Protein AF-A0A9E1WPW2-F1 (afdb_monomer_lite)

Secondary structure (DSSP, 8-state):
--HHHHHHHHHHHHHHHHHHHHHHHHHHHHHHHHTT--TTS-HHHHHHHHHHHHHHHHHHHHHHHHTT-HHHHHHHHHHHHHHHHHHSSSSPPPHHHHHHHHHHHHHHHHHHHHHHS---------TTTT-----S----EEE---S-HHHHHHHHHHHHHTT-EEE-

Sequence (168 aa):
MMAISDSVKDKIEALRQVFAGQIDDRLSELESHQSAIRVDAPTPLFRDAIEASCELAHKLIGTAGTFGFAELSERARRLEHLCLTALETDERPPDSWYQEYIVALHSMRAGAEAGTGGALQPDQENVRSAAGKLDDAAHNRVVLVEDDPEQGGVTKLRLENFGFAVDW

pLDDT: mean 75.87, std 20.19, range [29.53, 97.69]

Structure (mmCIF, N/CA/C/O backbone):
data_AF-A0A9E1WPW2-F1
#
_entry.id   AF-A0A9E1WPW2-F1
#
loop_
_atom_site.group_PDB
_atom_site.id
_atom_site.type_symbol
_atom_site.label_atom_id
_atom_site.label_alt_id
_atom_site.label_comp_id
_atom_site.label_asym_id
_atom_site.label_entity_id
_atom_site.label_seq_id
_atom_site.pdbx_PDB_ins_code
_atom_site.Cartn_x
_atom_site.Cartn_y
_atom_site.Cartn_z
_atom_site.occupancy
_atom_site.B_iso_or_equiv
_atom_site.auth_seq_id
_atom_site.auth_comp_id
_atom_site.auth_asym_id
_atom_site.auth_atom_id
_atom_site.pdbx_PDB_model_num
ATOM 1 N N . MET A 1 1 ? -17.950 -0.049 38.984 1.00 41.53 1 MET A N 1
ATOM 2 C CA . MET A 1 1 ? -16.736 -0.314 38.183 1.00 41.53 1 MET A CA 1
ATOM 3 C C . MET A 1 1 ? -17.138 -0.300 36.707 1.00 41.53 1 MET A C 1
ATOM 5 O O . MET A 1 1 ? -17.450 -1.348 36.171 1.00 41.53 1 MET A O 1
ATOM 9 N N . MET A 1 2 ? -17.287 0.889 36.100 1.00 45.31 2 MET A N 1
ATOM 10 C CA . MET A 1 2 ? -17.916 1.050 34.766 1.00 45.31 2 MET A CA 1
ATOM 11 C C . MET A 1 2 ? -17.257 2.137 33.884 1.00 45.31 2 MET A C 1
ATOM 13 O O . MET A 1 2 ? -17.637 2.290 32.738 1.00 45.31 2 MET A O 1
ATOM 17 N N . ALA A 1 3 ? -16.229 2.851 34.365 1.00 54.25 3 ALA A N 1
ATOM 18 C CA . ALA A 1 3 ? -15.657 4.013 33.663 1.00 54.25 3 ALA A CA 1
ATOM 19 C C . ALA A 1 3 ? -14.462 3.707 32.728 1.00 54.25 3 ALA A C 1
ATOM 21 O O . ALA A 1 3 ? -14.094 4.543 31.909 1.00 54.25 3 ALA A O 1
ATOM 22 N N . ILE A 1 4 ? -13.835 2.528 32.837 1.00 51.09 4 ILE A N 1
ATOM 23 C CA . ILE A 1 4 ? -12.636 2.192 32.039 1.00 51.09 4 ILE A CA 1
ATOM 24 C C . ILE A 1 4 ? -13.014 1.773 30.607 1.00 51.09 4 ILE A C 1
ATOM 26 O O . ILE A 1 4 ? -12.300 2.102 29.665 1.00 51.09 4 ILE A O 1
ATOM 30 N N . SER A 1 5 ? -14.161 1.108 30.432 1.00 59.09 5 SER A N 1
ATOM 31 C CA . SER A 1 5 ? -14.635 0.632 29.122 1.00 59.09 5 SER A CA 1
ATOM 32 C C . SER A 1 5 ? -14.972 1.787 28.173 1.00 59.09 5 SER A C 1
ATOM 34 O O . SER A 1 5 ? -14.543 1.779 27.020 1.00 59.09 5 SER A O 1
ATOM 36 N N . ASP A 1 6 ? -15.649 2.821 28.679 1.00 62.75 6 ASP A N 1
ATOM 37 C CA . ASP A 1 6 ? -16.018 3.991 27.874 1.00 62.75 6 ASP A CA 1
ATOM 38 C C . ASP A 1 6 ? -14.779 4.817 27.489 1.00 62.75 6 ASP A C 1
ATOM 40 O O . ASP A 1 6 ? -14.603 5.157 26.324 1.00 62.75 6 ASP A O 1
ATOM 44 N N . SER A 1 7 ? -13.818 4.996 28.407 1.00 74.38 7 SER A N 1
ATOM 45 C CA . SER A 1 7 ? -12.566 5.712 28.110 1.00 74.38 7 SER A CA 1
ATOM 46 C C . SER A 1 7 ? -11.692 5.025 27.048 1.00 74.38 7 SER A C 1
ATOM 48 O O . SER A 1 7 ? -10.990 5.700 26.294 1.00 74.38 7 SER A O 1
ATOM 50 N N . VAL A 1 8 ? -11.698 3.690 26.979 1.00 74.19 8 VAL A N 1
ATOM 51 C CA . VAL A 1 8 ? -10.951 2.943 25.952 1.00 74.19 8 VAL A CA 1
ATOM 52 C C . VAL A 1 8 ? -11.652 3.026 24.598 1.00 74.19 8 VAL A C 1
ATOM 54 O O . VAL A 1 8 ? -10.982 3.244 23.589 1.00 74.19 8 VAL A O 1
ATOM 57 N N . LYS A 1 9 ? -12.984 2.911 24.570 1.00 73.88 9 LYS A N 1
ATOM 58 C CA . LYS A 1 9 ? -13.777 3.086 23.345 1.00 73.88 9 LYS A CA 1
ATOM 59 C C . LYS A 1 9 ? -13.590 4.475 22.744 1.00 73.88 9 LYS A C 1
ATOM 61 O O . LYS A 1 9 ? -13.313 4.574 21.552 1.00 73.88 9 LYS A O 1
ATOM 66 N N . ASP A 1 10 ? -13.625 5.516 23.571 1.00 76.50 10 ASP A N 1
ATOM 67 C CA . ASP A 1 10 ? -13.414 6.897 23.128 1.00 76.50 10 ASP A CA 1
ATOM 68 C C . ASP A 1 10 ? -12.020 7.097 22.517 1.00 76.50 10 ASP A C 1
ATOM 70 O O . ASP A 1 10 ? -11.865 7.775 21.502 1.00 76.50 10 ASP A O 1
ATOM 74 N N . LYS A 1 11 ? -10.988 6.464 23.092 1.00 78.00 11 LYS A N 1
ATOM 75 C CA . LYS A 1 11 ? -9.626 6.501 22.536 1.00 78.00 11 LYS A CA 1
ATOM 76 C C . LYS A 1 11 ? -9.530 5.792 21.189 1.00 78.00 11 LYS A C 1
ATOM 78 O O . LYS A 1 11 ? -8.856 6.297 20.296 1.00 78.00 11 LYS A O 1
ATOM 83 N N . ILE A 1 12 ? -10.170 4.633 21.038 1.00 79.19 12 ILE A N 1
ATOM 84 C CA . ILE A 1 12 ? -10.180 3.889 19.770 1.00 79.19 12 ILE A CA 1
ATOM 85 C C . ILE A 1 12 ? -10.898 4.701 18.690 1.00 79.19 12 ILE A C 1
ATOM 87 O O . ILE A 1 12 ? -10.380 4.821 17.583 1.00 79.19 12 ILE A O 1
ATOM 91 N N . GLU A 1 13 ? -12.038 5.306 19.019 1.00 77.19 13 GLU A N 1
ATOM 92 C CA . GLU A 1 13 ? -12.788 6.145 18.085 1.00 77.19 13 GLU A CA 1
ATOM 93 C C . GLU A 1 13 ? -12.000 7.407 17.698 1.00 77.19 13 GLU A C 1
ATOM 95 O O . GLU A 1 13 ? -11.922 7.750 16.520 1.00 77.19 13 GLU A O 1
ATOM 100 N N . ALA A 1 14 ? -11.311 8.045 18.649 1.00 80.06 14 ALA A N 1
ATOM 101 C CA . ALA A 1 14 ? -10.424 9.168 18.349 1.00 80.06 14 ALA A CA 1
ATOM 102 C C . ALA A 1 14 ? -9.280 8.767 17.399 1.00 80.06 14 ALA A C 1
ATOM 104 O O . ALA A 1 14 ? -9.000 9.472 16.430 1.00 80.06 14 ALA A O 1
ATOM 105 N N . LEU A 1 15 ? -8.637 7.615 17.630 1.00 83.06 15 LEU A N 1
ATOM 106 C CA . LEU A 1 15 ? -7.595 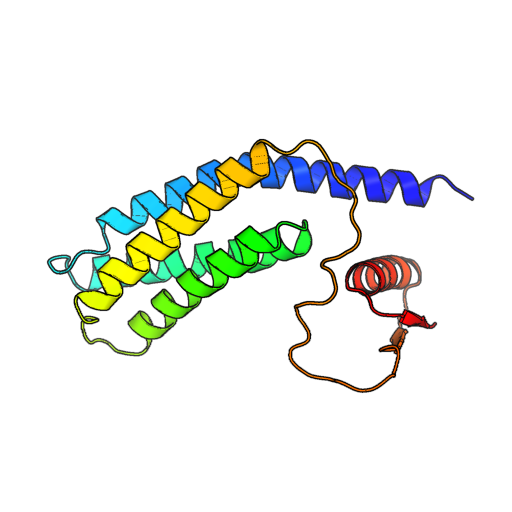7.097 16.735 1.00 83.06 15 LEU A CA 1
ATOM 107 C C . LEU A 1 15 ? -8.148 6.746 15.351 1.00 83.06 15 LEU A C 1
ATOM 109 O O . LEU A 1 15 ? -7.492 7.014 14.345 1.00 83.06 15 LEU A O 1
ATOM 113 N N . ARG A 1 16 ? -9.364 6.197 15.290 1.00 85.69 16 ARG A N 1
ATOM 114 C CA . ARG A 1 16 ? -10.063 5.904 14.038 1.00 85.69 16 ARG A CA 1
ATOM 115 C C . ARG A 1 16 ? -10.325 7.176 13.234 1.00 85.69 16 ARG A C 1
ATOM 117 O O . ARG A 1 16 ? -10.079 7.176 12.032 1.00 85.69 16 ARG A O 1
ATOM 124 N N . GLN A 1 17 ? -10.766 8.255 13.880 1.00 82.81 17 GLN A N 1
ATOM 125 C CA . GLN A 1 17 ? -10.986 9.553 13.231 1.00 82.81 17 GLN A CA 1
ATOM 126 C C . GLN A 1 17 ? -9.682 10.180 12.735 1.00 82.81 17 GLN A C 1
ATOM 128 O O . GLN A 1 17 ? -9.631 10.678 11.612 1.00 82.81 17 GLN A O 1
ATOM 133 N N . VAL A 1 18 ? -8.611 10.108 13.533 1.00 84.88 18 VAL A N 1
ATOM 134 C CA . VAL A 1 18 ? -7.276 10.553 13.103 1.00 84.88 18 VAL A CA 1
ATOM 135 C C . VAL A 1 18 ? -6.821 9.766 11.879 1.00 84.88 18 VAL A C 1
ATOM 137 O O . VAL A 1 18 ? -6.366 10.365 10.909 1.00 84.88 18 VAL A O 1
ATOM 140 N N . PHE A 1 19 ? -6.968 8.440 11.893 1.00 85.12 19 PHE A N 1
ATOM 141 C CA . PHE A 1 19 ? -6.609 7.616 10.746 1.00 85.12 19 PHE A CA 1
ATOM 142 C C . PHE A 1 19 ? -7.464 7.949 9.521 1.00 85.12 19 PHE A C 1
ATOM 144 O O . PHE A 1 19 ? -6.904 8.119 8.445 1.00 85.12 19 PHE A O 1
ATOM 151 N N . ALA A 1 20 ? -8.780 8.125 9.681 1.00 86.25 20 ALA A N 1
ATOM 152 C CA . ALA A 1 20 ? -9.676 8.522 8.596 1.00 86.25 20 ALA A CA 1
ATOM 153 C C . ALA A 1 20 ? -9.222 9.825 7.922 1.00 86.25 20 ALA A C 1
ATOM 155 O O . ALA A 1 20 ? -9.159 9.888 6.697 1.00 86.25 20 ALA A O 1
ATOM 156 N N . GLY A 1 21 ? -8.822 10.824 8.715 1.00 86.38 21 GLY A N 1
ATOM 157 C CA . GLY A 1 21 ? -8.279 12.085 8.203 1.00 86.38 21 GLY A CA 1
ATOM 158 C C . GLY A 1 21 ? -6.927 11.955 7.490 1.00 86.38 21 GLY A C 1
ATOM 159 O O . GLY A 1 21 ? -6.567 12.844 6.732 1.00 86.38 21 GLY A O 1
ATOM 160 N N . GLN A 1 22 ? -6.189 10.861 7.702 1.00 89.19 22 GLN A N 1
ATOM 161 C CA . GLN A 1 22 ? -4.908 10.585 7.040 1.00 89.19 22 GLN A CA 1
ATOM 162 C C . GLN A 1 22 ? -5.040 9.728 5.776 1.00 89.19 22 GLN A C 1
ATOM 164 O O . GLN A 1 22 ? -4.051 9.564 5.062 1.00 89.19 22 GLN A O 1
ATOM 169 N N . ILE A 1 23 ? -6.204 9.119 5.513 1.00 89.62 23 ILE A N 1
ATOM 170 C CA . ILE A 1 23 ? -6.371 8.216 4.363 1.00 89.62 23 ILE A CA 1
ATOM 171 C C . ILE A 1 23 ? -6.096 8.971 3.062 1.00 89.62 23 ILE A C 1
ATOM 173 O O . ILE A 1 23 ? -5.335 8.478 2.233 1.00 89.62 23 ILE A O 1
ATOM 177 N N . ASP A 1 24 ? -6.653 10.172 2.904 1.00 89.50 24 ASP A N 1
ATOM 178 C CA . ASP A 1 24 ? -6.470 10.968 1.689 1.00 89.50 24 ASP A CA 1
ATOM 179 C C . ASP A 1 24 ? -5.007 11.340 1.433 1.00 89.50 24 ASP A C 1
ATOM 181 O O . ASP A 1 24 ? -4.533 11.203 0.302 1.00 89.50 24 ASP A O 1
ATOM 185 N N . ASP A 1 25 ? -4.275 11.737 2.474 1.00 90.94 25 ASP A N 1
ATOM 186 C CA . ASP A 1 25 ? -2.851 12.068 2.369 1.00 90.94 25 ASP A CA 1
ATOM 187 C C . ASP A 1 25 ? -2.027 10.843 1.952 1.00 90.94 25 ASP A C 1
ATOM 189 O O . ASP A 1 25 ? -1.203 10.922 1.043 1.00 90.94 25 ASP A O 1
ATOM 193 N N . ARG A 1 26 ? -2.296 9.677 2.556 1.00 91.50 26 ARG A N 1
ATOM 194 C CA . ARG A 1 26 ? -1.610 8.415 2.222 1.00 91.50 26 ARG A CA 1
ATOM 195 C C . ARG A 1 26 ? -1.909 7.955 0.797 1.00 91.50 26 ARG A C 1
ATOM 197 O O . ARG A 1 26 ? -1.029 7.434 0.119 1.00 91.50 26 ARG A O 1
ATOM 204 N N . LEU A 1 27 ? -3.142 8.127 0.326 1.00 92.38 27 LEU A N 1
ATOM 205 C CA . LEU A 1 27 ? -3.489 7.813 -1.060 1.00 92.38 27 LEU A CA 1
ATOM 206 C C . LEU A 1 27 ? -2.819 8.784 -2.039 1.00 92.38 27 LEU A C 1
ATOM 208 O O . LEU A 1 27 ? -2.312 8.350 -3.069 1.00 92.38 27 LEU A O 1
ATOM 212 N N . SER A 1 28 ? -2.744 10.068 -1.688 1.00 91.81 28 SER A N 1
ATOM 213 C CA . SER A 1 28 ? -2.032 11.075 -2.485 1.00 91.81 28 SER A CA 1
ATOM 214 C C . SER A 1 28 ? -0.529 10.777 -2.572 1.00 91.81 28 SER A C 1
ATOM 216 O O . SER A 1 28 ? 0.096 10.983 -3.612 1.00 91.81 28 SER A O 1
ATOM 218 N N . GLU A 1 29 ? 0.065 10.245 -1.501 1.00 93.19 29 GLU A N 1
ATOM 219 C CA . GLU A 1 29 ? 1.457 9.788 -1.493 1.00 93.19 29 GLU A CA 1
ATOM 220 C C . GLU A 1 29 ? 1.669 8.599 -2.452 1.00 93.19 29 GLU A C 1
ATOM 222 O O . GLU A 1 29 ? 2.581 8.651 -3.280 1.00 93.19 29 GLU A O 1
ATOM 227 N N . LEU A 1 30 ? 0.779 7.595 -2.455 1.00 92.00 30 LEU A N 1
ATOM 228 C CA . LEU A 1 30 ? 0.810 6.497 -3.440 1.00 92.00 30 LEU A CA 1
ATOM 229 C C . LEU A 1 30 ? 0.683 6.997 -4.891 1.00 92.00 30 LEU A C 1
ATOM 231 O O . LEU A 1 30 ? 1.406 6.540 -5.781 1.00 92.00 30 LEU A O 1
ATOM 235 N N . GLU A 1 31 ? -0.211 7.953 -5.139 1.00 91.62 31 GLU A N 1
ATOM 236 C CA . GLU A 1 31 ? -0.388 8.590 -6.452 1.00 91.62 31 GLU A CA 1
ATOM 237 C C . GLU A 1 31 ? 0.864 9.362 -6.887 1.00 91.62 31 GLU A C 1
ATOM 239 O O . GLU A 1 31 ? 1.226 9.363 -8.066 1.00 91.62 31 GLU A O 1
ATOM 244 N N . SER A 1 32 ? 1.598 9.957 -5.944 1.00 90.25 32 SER A N 1
ATOM 245 C CA . SER A 1 32 ? 2.869 10.614 -6.256 1.00 90.25 32 SER A CA 1
ATOM 246 C C . SER A 1 32 ? 3.915 9.618 -6.782 1.00 90.25 32 SER A C 1
ATOM 248 O O . SER A 1 32 ? 4.610 9.909 -7.765 1.00 90.25 3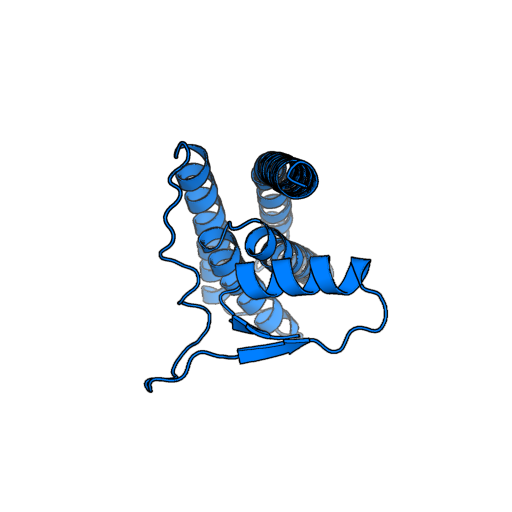2 SER A O 1
ATOM 250 N N . HIS A 1 33 ? 3.971 8.409 -6.208 1.00 89.12 33 HIS A N 1
ATOM 251 C CA . HIS A 1 33 ? 4.874 7.338 -6.640 1.00 89.12 33 HIS A CA 1
ATOM 252 C C . HIS A 1 33 ? 4.488 6.753 -7.998 1.00 89.12 33 HIS A C 1
ATOM 254 O O . HIS A 1 33 ? 5.375 6.398 -8.775 1.00 89.12 33 HIS A O 1
ATOM 260 N N . GLN A 1 34 ? 3.195 6.730 -8.343 1.00 88.62 34 GLN A N 1
ATOM 261 C CA . GLN A 1 34 ? 2.713 6.274 -9.653 1.00 88.62 34 GLN A CA 1
ATOM 262 C C . GLN A 1 34 ? 3.429 6.985 -10.809 1.00 88.62 34 GLN A C 1
ATOM 264 O O . GLN A 1 34 ? 3.705 6.378 -11.843 1.00 88.62 34 GLN A O 1
ATOM 269 N N . SER A 1 35 ? 3.789 8.259 -10.635 1.00 85.75 35 SER A N 1
ATOM 270 C CA . SER A 1 35 ? 4.542 8.993 -11.650 1.00 85.75 35 SER A CA 1
ATOM 271 C C . SER A 1 35 ? 5.928 8.385 -11.921 1.00 85.75 35 SER A C 1
ATOM 273 O O . SER A 1 35 ? 6.396 8.423 -13.050 1.00 85.75 35 SER A O 1
ATOM 275 N N . ALA A 1 36 ? 6.591 7.768 -10.948 1.00 88.06 36 ALA A N 1
ATOM 276 C CA . ALA A 1 36 ? 7.864 7.074 -11.153 1.00 88.06 36 ALA A CA 1
ATOM 277 C C . ALA A 1 36 ? 7.687 5.627 -11.668 1.00 88.06 36 ALA A C 1
ATOM 279 O O . ALA A 1 36 ? 8.629 5.029 -12.193 1.00 88.06 36 ALA A O 1
ATOM 280 N N . ILE A 1 37 ? 6.468 5.086 -11.601 1.00 89.75 37 ILE A N 1
ATOM 281 C CA . ILE A 1 37 ? 6.100 3.732 -12.034 1.00 89.75 37 ILE A CA 1
ATOM 282 C C . ILE A 1 37 ? 5.654 3.769 -13.504 1.00 89.75 37 ILE A C 1
ATOM 284 O O . ILE A 1 37 ? 4.481 3.638 -13.849 1.00 89.75 37 ILE A O 1
ATOM 288 N N . ARG A 1 38 ? 6.620 3.982 -14.405 1.00 88.25 38 ARG A N 1
ATOM 289 C CA . ARG A 1 38 ? 6.409 3.982 -15.865 1.00 88.25 38 ARG A CA 1
ATOM 290 C C . ARG A 1 38 ? 7.316 2.981 -16.575 1.00 88.25 38 ARG A C 1
ATOM 292 O O . ARG A 1 38 ? 8.336 2.557 -16.026 1.00 88.25 38 ARG A O 1
ATOM 299 N N . VAL A 1 39 ? 6.931 2.611 -17.797 1.00 84.44 39 VAL A N 1
ATOM 300 C CA . VAL A 1 39 ? 7.665 1.661 -18.656 1.00 84.44 39 VAL A CA 1
ATOM 301 C C . VAL A 1 39 ? 9.061 2.184 -19.013 1.00 84.44 39 VAL A C 1
ATOM 303 O O . VAL A 1 39 ? 10.014 1.417 -19.089 1.00 84.44 39 VAL A O 1
ATOM 306 N N . ASP A 1 40 ? 9.199 3.497 -19.176 1.00 87.31 40 ASP A N 1
ATOM 307 C CA . ASP A 1 40 ? 10.413 4.190 -19.615 1.00 87.31 40 ASP A CA 1
ATOM 308 C C . ASP A 1 40 ? 11.272 4.753 -18.469 1.00 87.31 40 ASP A C 1
ATOM 310 O O . ASP A 1 40 ? 12.320 5.356 -18.711 1.00 87.31 40 ASP A O 1
ATOM 314 N N . ALA A 1 41 ? 10.851 4.573 -17.214 1.00 88.69 41 ALA A N 1
ATOM 315 C CA . ALA A 1 41 ? 11.595 5.076 -16.066 1.00 88.69 41 ALA A CA 1
ATOM 316 C C . ALA A 1 41 ? 12.980 4.398 -15.950 1.00 88.69 41 ALA A C 1
ATOM 318 O O . ALA A 1 41 ? 13.134 3.227 -16.305 1.00 88.69 41 ALA A O 1
ATOM 319 N N . PRO A 1 42 ? 14.004 5.066 -15.392 1.00 91.00 42 PRO A N 1
ATOM 320 C CA . PRO A 1 42 ? 15.231 4.389 -14.981 1.00 91.00 42 PRO A CA 1
ATOM 321 C C . PRO A 1 42 ? 14.928 3.261 -13.984 1.00 91.00 42 PRO A C 1
ATOM 323 O O . PRO A 1 42 ? 14.111 3.448 -13.084 1.00 91.00 42 PRO A O 1
ATOM 326 N N . THR A 1 43 ? 15.588 2.104 -14.118 1.00 89.19 43 THR A N 1
ATOM 327 C CA . THR A 1 43 ? 15.358 0.942 -13.235 1.00 89.19 43 THR A CA 1
ATOM 328 C C . THR A 1 43 ? 15.474 1.274 -11.743 1.00 89.19 43 THR A C 1
ATOM 330 O O . THR A 1 43 ? 14.559 0.890 -11.022 1.00 89.19 43 THR A O 1
ATOM 333 N N . PRO A 1 44 ? 16.490 2.028 -11.265 1.00 91.38 44 PRO A N 1
ATOM 334 C CA . PRO A 1 44 ? 16.573 2.381 -9.846 1.00 91.38 44 PRO A CA 1
ATOM 335 C C . PRO A 1 44 ? 15.368 3.204 -9.378 1.00 91.38 44 PRO A C 1
ATOM 337 O O . PRO A 1 44 ? 14.725 2.849 -8.404 1.00 91.38 44 PRO A O 1
ATOM 340 N N . LEU A 1 45 ? 14.986 4.232 -10.146 1.00 92.06 45 LEU A N 1
ATOM 341 C CA . LEU A 1 45 ? 13.844 5.091 -9.818 1.00 92.06 45 LEU A CA 1
ATOM 342 C C . LEU A 1 45 ? 12.524 4.309 -9.783 1.00 92.06 45 LEU A C 1
ATOM 344 O O . LEU A 1 45 ? 11.672 4.564 -8.939 1.00 92.06 45 LEU A O 1
ATOM 348 N N . PHE A 1 46 ? 12.347 3.370 -10.713 1.00 92.75 46 PHE A N 1
ATOM 349 C CA . PHE A 1 46 ? 11.187 2.491 -10.702 1.00 92.75 46 PHE A CA 1
ATOM 350 C C . PHE A 1 46 ? 11.181 1.594 -9.468 1.00 92.75 46 PHE A C 1
ATOM 352 O O . PHE A 1 46 ? 10.158 1.515 -8.800 1.00 92.75 46 PHE A O 1
ATOM 359 N N . ARG A 1 47 ? 12.308 0.942 -9.160 1.00 93.19 47 ARG A N 1
ATOM 360 C CA . ARG A 1 47 ? 12.412 0.011 -8.032 1.00 93.19 47 ARG A CA 1
ATOM 361 C C . ARG A 1 47 ? 12.129 0.727 -6.710 1.00 93.19 47 ARG A C 1
ATOM 363 O O . ARG A 1 47 ? 11.254 0.280 -5.979 1.00 93.19 47 ARG A O 1
ATOM 370 N N . ASP A 1 48 ? 12.741 1.892 -6.500 1.00 94.81 48 ASP A N 1
ATOM 371 C CA . ASP A 1 48 ? 12.510 2.740 -5.324 1.00 94.81 48 ASP A CA 1
ATOM 372 C C . ASP A 1 48 ? 11.026 3.127 -5.186 1.00 94.81 48 ASP A C 1
ATOM 374 O O . ASP A 1 48 ? 10.457 3.100 -4.095 1.00 94.81 48 ASP A O 1
ATOM 378 N N . ALA A 1 49 ? 10.362 3.462 -6.298 1.00 94.50 49 ALA A N 1
ATOM 379 C CA . ALA A 1 49 ? 8.946 3.821 -6.288 1.00 94.50 49 ALA A CA 1
ATOM 380 C C . ALA A 1 49 ? 8.025 2.627 -5.988 1.00 94.50 49 ALA A C 1
ATOM 382 O O . ALA A 1 49 ? 7.014 2.793 -5.302 1.00 94.50 49 ALA A O 1
ATOM 383 N N . ILE A 1 50 ? 8.363 1.429 -6.478 1.00 95.50 50 ILE A N 1
ATOM 384 C CA . ILE A 1 50 ? 7.635 0.197 -6.153 1.00 95.50 50 ILE A CA 1
ATOM 385 C C . ILE A 1 50 ? 7.824 -0.168 -4.681 1.00 95.50 50 ILE A C 1
ATOM 387 O O . ILE A 1 50 ? 6.848 -0.510 -4.019 1.00 95.50 50 ILE A O 1
ATOM 391 N N . GLU A 1 51 ? 9.044 -0.065 -4.154 1.00 96.25 51 GLU A N 1
ATOM 392 C CA . GLU A 1 51 ? 9.342 -0.326 -2.742 1.00 96.25 51 GLU A CA 1
ATOM 393 C C . GLU A 1 51 ? 8.574 0.634 -1.832 1.00 96.25 51 GLU A C 1
ATOM 395 O O . GLU A 1 51 ? 7.866 0.188 -0.928 1.00 96.25 51 GLU A O 1
ATOM 400 N N . ALA A 1 52 ? 8.599 1.935 -2.135 1.00 95.81 52 ALA A N 1
ATOM 401 C CA . ALA A 1 52 ? 7.833 2.933 -1.392 1.00 95.81 52 ALA A CA 1
ATOM 402 C C . ALA A 1 52 ? 6.320 2.649 -1.432 1.00 95.81 52 ALA A C 1
ATOM 404 O O . ALA A 1 52 ? 5.639 2.695 -0.403 1.00 95.81 52 ALA A O 1
ATOM 405 N N . SER A 1 53 ? 5.796 2.274 -2.603 1.00 96.12 53 SER A N 1
ATOM 406 C CA . SER A 1 53 ? 4.382 1.912 -2.764 1.00 96.12 53 SER A CA 1
ATOM 407 C C . SER A 1 53 ? 4.021 0.644 -1.985 1.00 96.12 53 SER A C 1
ATOM 409 O O . SER A 1 53 ? 2.965 0.588 -1.351 1.00 96.12 53 SER A O 1
ATOM 411 N N . CYS A 1 54 ? 4.914 -0.349 -1.970 1.00 96.56 54 CYS A N 1
ATOM 412 C CA . CYS A 1 54 ? 4.761 -1.584 -1.208 1.00 96.56 54 CYS A CA 1
ATOM 413 C C . CYS A 1 54 ? 4.716 -1.311 0.299 1.00 96.56 54 CYS A C 1
ATOM 415 O O . CYS A 1 54 ? 3.804 -1.772 0.984 1.00 96.56 54 CYS A O 1
ATOM 417 N N . GLU A 1 55 ? 5.664 -0.533 0.825 1.00 96.25 55 GLU A N 1
ATOM 418 C CA . GLU A 1 55 ? 5.712 -0.192 2.248 1.00 96.25 55 GLU A CA 1
ATOM 419 C C . GLU A 1 55 ? 4.470 0.577 2.702 1.00 96.25 55 GLU A C 1
ATOM 421 O O . GLU A 1 55 ? 3.942 0.351 3.798 1.00 96.25 55 GLU A O 1
ATOM 426 N N . LEU A 1 56 ? 4.003 1.514 1.878 1.00 95.38 56 LEU A N 1
ATOM 427 C CA . LEU A 1 56 ? 2.833 2.318 2.192 1.00 95.38 56 LEU A CA 1
ATOM 428 C C . LEU A 1 56 ? 1.551 1.476 2.146 1.00 95.38 56 LEU A C 1
ATOM 430 O O . LEU A 1 56 ? 0.722 1.584 3.056 1.00 95.38 56 LEU A O 1
ATOM 434 N N . ALA A 1 57 ? 1.427 0.575 1.167 1.00 94.81 57 ALA A N 1
ATOM 435 C CA . ALA A 1 57 ? 0.353 -0.413 1.117 1.00 94.81 57 ALA A CA 1
ATOM 436 C C . ALA A 1 57 ? 0.371 -1.327 2.355 1.00 94.81 57 ALA A C 1
ATOM 438 O O . ALA A 1 57 ? -0.657 -1.466 3.016 1.00 94.81 57 ALA A O 1
ATOM 439 N N . HIS A 1 58 ? 1.536 -1.848 2.753 1.00 96.25 58 HIS A N 1
ATOM 440 C CA . HIS A 1 58 ? 1.696 -2.665 3.961 1.00 96.25 58 HIS A CA 1
ATOM 441 C C . HIS A 1 58 ? 1.207 -1.944 5.227 1.00 96.25 58 HIS A C 1
ATOM 443 O O . HIS A 1 58 ? 0.407 -2.466 6.013 1.00 96.25 58 HIS A O 1
ATOM 449 N N . LYS A 1 59 ? 1.638 -0.688 5.409 1.00 92.88 59 LYS A N 1
ATOM 450 C CA . LYS A 1 59 ? 1.208 0.161 6.531 1.00 92.88 59 LYS A CA 1
ATOM 451 C C . LYS A 1 59 ? -0.303 0.387 6.508 1.00 92.88 59 LYS A C 1
ATOM 453 O O . LYS A 1 59 ? -0.934 0.340 7.569 1.00 92.88 59 LYS A O 1
ATOM 458 N N . LEU A 1 60 ? -0.888 0.624 5.332 1.00 92.00 60 LEU A N 1
ATOM 459 C CA . LEU A 1 60 ? -2.334 0.774 5.169 1.00 92.00 60 LEU A CA 1
ATOM 460 C C . LEU A 1 60 ? -3.071 -0.506 5.557 1.00 92.00 60 LEU A C 1
ATOM 462 O O . LEU A 1 60 ? -4.028 -0.414 6.311 1.00 92.00 60 LEU A O 1
ATOM 466 N N . ILE A 1 61 ? -2.612 -1.688 5.145 1.00 90.94 61 ILE A N 1
ATOM 467 C CA . ILE A 1 61 ? -3.252 -2.968 5.493 1.00 90.94 61 ILE A CA 1
ATOM 468 C C . ILE A 1 61 ? -3.343 -3.134 7.008 1.00 90.94 61 ILE A C 1
ATOM 470 O O . ILE A 1 61 ? -4.432 -3.404 7.526 1.00 90.94 61 ILE A O 1
ATOM 474 N N . GLY A 1 62 ? -2.227 -2.927 7.716 1.00 84.25 62 GLY A N 1
ATOM 475 C CA . GLY A 1 62 ? -2.166 -3.079 9.169 1.00 84.25 62 GLY A CA 1
ATOM 476 C C . GLY A 1 62 ? -3.025 -2.055 9.913 1.00 84.25 62 GLY A C 1
ATOM 477 O O . GLY A 1 62 ? -3.827 -2.409 10.781 1.00 84.25 62 GLY A O 1
ATOM 478 N N . THR A 1 63 ? -2.896 -0.777 9.555 1.00 85.19 63 THR A N 1
ATOM 479 C CA . THR A 1 63 ? -3.625 0.310 10.230 1.00 85.19 63 THR A CA 1
ATOM 480 C C . THR A 1 63 ? -5.117 0.310 9.888 1.00 85.19 63 THR A C 1
ATOM 482 O O . THR A 1 63 ? -5.943 0.350 10.798 1.00 85.19 63 THR A O 1
ATOM 485 N N . ALA A 1 64 ? -5.483 0.155 8.612 1.00 84.75 64 ALA A N 1
ATOM 486 C CA . ALA A 1 64 ? -6.872 0.042 8.168 1.00 84.75 64 ALA A CA 1
ATOM 487 C C . ALA A 1 64 ? -7.563 -1.178 8.791 1.00 84.75 64 ALA A C 1
ATOM 489 O O . ALA A 1 64 ? -8.686 -1.058 9.277 1.00 84.75 64 ALA A O 1
ATOM 490 N N . GLY A 1 65 ? -6.880 -2.327 8.847 1.00 80.56 65 GLY A N 1
ATOM 491 C CA . GLY A 1 65 ? -7.401 -3.528 9.502 1.00 80.56 65 GLY A CA 1
ATOM 492 C C . GLY A 1 65 ? -7.653 -3.320 10.997 1.00 80.56 65 GLY A C 1
ATOM 493 O O . GLY A 1 65 ? -8.707 -3.696 11.502 1.00 80.56 65 GLY A O 1
ATOM 494 N N . THR A 1 66 ? -6.730 -2.650 11.694 1.00 82.00 66 THR A N 1
ATOM 495 C CA . THR A 1 66 ? -6.853 -2.360 13.134 1.00 82.00 66 THR A CA 1
ATOM 496 C C . THR A 1 66 ? -8.025 -1.424 13.446 1.00 82.00 66 THR A C 1
ATOM 498 O O . THR A 1 66 ? -8.701 -1.605 14.457 1.00 82.00 66 THR A O 1
ATOM 501 N N . PHE A 1 67 ? -8.290 -0.436 12.585 1.00 81.31 67 PHE A N 1
ATOM 502 C CA . PHE A 1 67 ? -9.324 0.584 12.805 1.00 81.31 67 PHE A CA 1
ATOM 503 C C . PHE A 1 67 ? -10.664 0.297 12.102 1.00 81.31 67 PHE A C 1
ATOM 505 O O . PHE A 1 67 ? -11.536 1.165 12.059 1.00 81.31 67 PHE A O 1
ATOM 512 N N . GLY A 1 68 ? -10.853 -0.914 11.568 1.00 79.31 68 GLY A N 1
ATOM 513 C CA . GLY A 1 68 ? -12.131 -1.356 10.996 1.00 79.31 68 GLY A CA 1
ATOM 514 C C . GLY A 1 68 ? -12.404 -0.891 9.561 1.00 79.31 68 GLY A C 1
ATOM 515 O O . GLY A 1 68 ? -13.539 -0.969 9.099 1.00 79.31 68 GLY A O 1
ATOM 516 N N . PHE A 1 69 ? -11.389 -0.439 8.825 1.00 83.12 69 PHE A N 1
ATOM 517 C CA . PHE A 1 69 ? -11.482 -0.098 7.401 1.00 83.12 69 PHE A CA 1
ATOM 518 C C . PHE A 1 69 ? -11.181 -1.329 6.535 1.00 83.12 69 PHE A C 1
ATOM 520 O O . PHE A 1 69 ? -10.214 -1.360 5.771 1.00 83.12 69 PHE A O 1
ATOM 527 N N . ALA A 1 70 ? -12.002 -2.372 6.682 1.00 83.19 70 ALA A N 1
ATOM 528 C CA . ALA A 1 70 ? -11.769 -3.679 6.065 1.00 83.19 70 ALA A CA 1
ATOM 529 C C . ALA A 1 70 ? -11.643 -3.607 4.535 1.00 83.19 70 ALA A C 1
ATOM 531 O O . ALA A 1 70 ? -10.718 -4.185 3.971 1.00 83.19 70 ALA A O 1
ATOM 532 N N . GLU A 1 71 ? -12.512 -2.847 3.862 1.00 85.44 71 GLU A N 1
ATOM 533 C CA . GLU A 1 71 ? -12.426 -2.714 2.405 1.00 85.44 71 GLU A CA 1
ATOM 534 C C . GLU A 1 71 ? -11.148 -2.003 1.945 1.00 85.44 71 GLU A C 1
ATOM 536 O O . GLU A 1 71 ? -10.574 -2.371 0.923 1.00 85.44 71 GLU A O 1
ATOM 541 N N . LEU A 1 72 ? -10.689 -0.985 2.682 1.00 87.94 72 LEU A N 1
ATOM 542 C CA . LEU A 1 72 ? -9.434 -0.300 2.368 1.00 87.94 72 LEU A CA 1
ATOM 543 C C . LEU A 1 72 ? -8.245 -1.243 2.569 1.00 87.94 72 LEU A C 1
ATOM 545 O O . LEU A 1 72 ? -7.360 -1.290 1.720 1.00 87.94 72 LEU A O 1
ATOM 549 N N . SER A 1 73 ? -8.251 -2.015 3.660 1.00 87.75 73 SER A N 1
ATOM 550 C CA . SER A 1 73 ? -7.233 -3.033 3.938 1.00 87.75 73 SER A CA 1
ATOM 551 C C . SER A 1 73 ? -7.169 -4.073 2.813 1.00 87.75 73 SER A C 1
ATOM 553 O O . SER A 1 73 ? -6.091 -4.357 2.300 1.00 87.75 73 SER A O 1
ATOM 555 N N . GLU A 1 74 ? -8.315 -4.578 2.353 1.00 88.75 74 GLU A N 1
ATOM 556 C CA . GLU A 1 74 ? -8.369 -5.566 1.271 1.00 88.75 74 GLU A CA 1
ATOM 557 C C . GLU A 1 74 ? -7.886 -5.000 -0.071 1.00 88.75 74 GLU A C 1
ATOM 559 O O . GLU A 1 74 ? -7.082 -5.621 -0.766 1.00 88.75 74 GLU A O 1
ATOM 564 N N . ARG A 1 75 ? -8.305 -3.781 -0.425 1.00 91.94 75 ARG A N 1
ATOM 565 C CA . ARG A 1 75 ? -7.822 -3.116 -1.644 1.00 91.94 75 ARG A CA 1
ATOM 566 C C . ARG A 1 75 ? -6.311 -2.848 -1.580 1.00 91.94 75 ARG A C 1
ATOM 568 O O . ARG A 1 75 ? -5.623 -3.041 -2.580 1.00 91.94 75 ARG A O 1
ATOM 575 N N . ALA A 1 76 ? -5.783 -2.486 -0.409 1.00 93.50 76 ALA A N 1
ATOM 576 C CA . ALA A 1 76 ? -4.351 -2.280 -0.199 1.00 93.50 76 ALA A CA 1
ATOM 577 C C . ALA A 1 76 ? -3.535 -3.581 -0.324 1.00 93.50 76 ALA A C 1
ATOM 579 O O . ALA A 1 76 ? -2.445 -3.544 -0.890 1.00 93.50 76 ALA A O 1
ATOM 580 N N . ARG A 1 77 ? -4.069 -4.739 0.100 1.00 94.50 77 ARG A N 1
ATOM 581 C CA . ARG A 1 77 ? -3.420 -6.055 -0.112 1.00 94.50 77 ARG A CA 1
ATOM 582 C C . ARG A 1 77 ? -3.181 -6.355 -1.580 1.00 94.50 77 ARG A C 1
ATOM 584 O O . ARG A 1 77 ? -2.127 -6.869 -1.941 1.00 94.50 77 ARG A O 1
ATOM 591 N N . ARG A 1 78 ? -4.144 -6.018 -2.441 1.00 94.81 78 ARG A N 1
ATOM 592 C CA . ARG A 1 78 ? -3.982 -6.199 -3.886 1.00 94.81 78 ARG A CA 1
ATOM 593 C C . ARG A 1 78 ? -2.812 -5.374 -4.423 1.00 94.81 78 ARG A C 1
ATOM 595 O O . ARG A 1 78 ? -2.032 -5.886 -5.222 1.00 94.81 78 ARG A O 1
ATOM 602 N N . LEU A 1 79 ? -2.687 -4.122 -3.982 1.00 95.62 79 LEU A N 1
ATOM 603 C CA . LEU A 1 79 ? -1.588 -3.245 -4.385 1.00 95.62 79 LEU A CA 1
ATOM 604 C C . LEU A 1 79 ? -0.235 -3.752 -3.864 1.00 95.62 79 LEU A C 1
ATOM 606 O O . LEU A 1 79 ? 0.720 -3.831 -4.633 1.00 95.62 79 LEU A O 1
ATOM 610 N N . GLU A 1 80 ? -0.170 -4.146 -2.589 1.00 97.69 80 GLU A N 1
ATOM 611 C CA . GLU A 1 80 ? 1.031 -4.726 -1.976 1.00 97.69 80 GLU A CA 1
ATOM 612 C C . GLU A 1 80 ? 1.492 -5.974 -2.740 1.00 97.69 80 GLU A C 1
ATOM 614 O O . GLU A 1 80 ? 2.658 -6.077 -3.110 1.00 97.69 80 GLU A O 1
ATOM 619 N N . HIS A 1 81 ? 0.573 -6.890 -3.056 1.00 96.50 81 HIS A N 1
ATOM 620 C CA . HIS A 1 81 ? 0.894 -8.112 -3.791 1.00 96.50 81 HIS A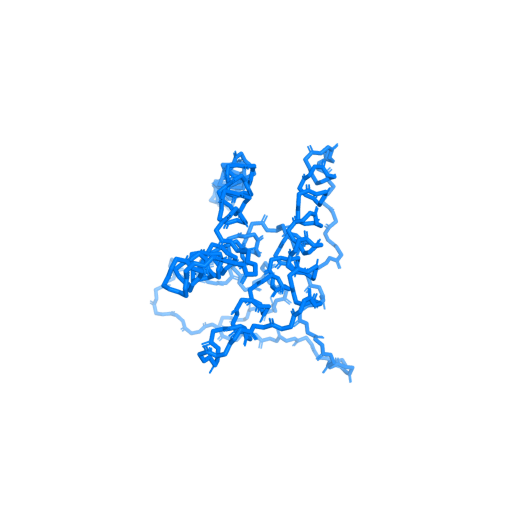 CA 1
ATOM 621 C C . HIS A 1 81 ? 1.460 -7.834 -5.192 1.00 96.50 81 HIS A C 1
ATOM 623 O O . HIS A 1 81 ? 2.440 -8.464 -5.598 1.00 96.50 81 HIS A O 1
ATOM 629 N N . LEU A 1 82 ? 0.883 -6.870 -5.920 1.00 96.06 82 LEU A N 1
ATOM 630 C CA . LEU A 1 82 ? 1.411 -6.442 -7.219 1.00 96.06 82 LEU A CA 1
ATOM 631 C C . LEU A 1 82 ? 2.838 -5.898 -7.090 1.00 96.06 82 LEU A C 1
ATOM 633 O O . LEU A 1 82 ? 3.688 -6.237 -7.914 1.00 96.06 82 LEU A O 1
ATOM 637 N N . CYS A 1 83 ? 3.106 -5.089 -6.061 1.00 96.12 83 CYS A N 1
ATOM 638 C CA . CYS A 1 83 ? 4.434 -4.529 -5.816 1.00 96.12 83 CYS A CA 1
ATOM 639 C C . CYS A 1 83 ? 5.450 -5.618 -5.461 1.00 96.12 83 CYS A C 1
ATOM 641 O O . CYS A 1 83 ? 6.520 -5.658 -6.061 1.00 96.12 83 CYS A O 1
ATOM 643 N N . LEU A 1 84 ? 5.103 -6.542 -4.559 1.00 96.19 84 LEU A N 1
ATOM 644 C CA . LEU A 1 84 ? 5.968 -7.669 -4.199 1.00 96.19 84 LEU A CA 1
ATOM 645 C C . LEU A 1 84 ? 6.327 -8.508 -5.428 1.00 96.19 84 LEU A C 1
ATOM 647 O O . LEU A 1 84 ? 7.505 -8.743 -5.672 1.00 96.19 84 LEU A O 1
ATOM 651 N N . THR A 1 85 ? 5.337 -8.858 -6.254 1.00 94.50 85 THR A N 1
ATOM 652 C CA . THR A 1 85 ? 5.554 -9.632 -7.490 1.00 94.50 85 THR A CA 1
ATOM 653 C C . THR A 1 85 ? 6.508 -8.915 -8.454 1.00 94.50 85 THR A C 1
ATOM 655 O O . THR A 1 85 ? 7.347 -9.547 -9.088 1.00 94.50 85 THR A O 1
ATOM 658 N N . ALA A 1 86 ? 6.426 -7.583 -8.556 1.00 93.38 86 ALA A N 1
ATOM 659 C CA . ALA A 1 86 ? 7.349 -6.804 -9.383 1.00 93.38 86 ALA A CA 1
ATOM 660 C C . ALA A 1 86 ? 8.771 -6.723 -8.799 1.00 93.38 86 ALA A C 1
ATOM 662 O O . ALA A 1 86 ? 9.721 -6.549 -9.555 1.00 93.38 86 ALA A O 1
ATOM 663 N N . LEU A 1 87 ? 8.930 -6.845 -7.477 1.00 93.81 87 LEU A N 1
ATOM 664 C CA . LEU A 1 87 ? 10.229 -6.788 -6.799 1.00 93.81 87 LEU A CA 1
ATOM 665 C C . LEU A 1 87 ? 10.958 -8.136 -6.751 1.00 93.81 87 LEU A C 1
ATOM 667 O O . LEU A 1 87 ? 12.175 -8.135 -6.546 1.00 93.81 87 LEU A O 1
ATOM 671 N N . GLU A 1 88 ? 10.252 -9.255 -6.959 1.00 93.31 88 GLU A N 1
ATOM 672 C CA . GLU A 1 88 ? 10.809 -10.620 -6.965 1.00 93.31 88 GLU A CA 1
ATOM 673 C C . GLU A 1 88 ? 11.894 -10.831 -8.028 1.00 93.31 88 GLU A C 1
ATOM 675 O O . GLU A 1 88 ? 12.789 -11.660 -7.849 1.00 93.31 88 GLU A O 1
ATOM 680 N N . THR A 1 89 ? 11.833 -10.082 -9.129 1.00 88.38 89 THR A N 1
ATOM 681 C CA . THR A 1 89 ? 12.796 -10.170 -10.231 1.00 88.38 89 THR A CA 1
ATOM 682 C C . THR A 1 89 ? 13.375 -8.793 -10.545 1.00 88.38 89 THR A C 1
ATOM 684 O O . THR A 1 89 ? 12.771 -7.772 -10.233 1.00 88.38 89 THR A O 1
ATOM 687 N N . ASP A 1 90 ? 14.555 -8.748 -11.166 1.00 85.00 90 ASP A N 1
ATOM 688 C CA . ASP A 1 90 ? 15.126 -7.505 -11.717 1.00 85.00 90 ASP A CA 1
ATOM 689 C C . ASP A 1 90 ? 14.565 -7.156 -13.108 1.00 85.00 90 ASP A C 1
ATOM 691 O O . ASP A 1 90 ? 14.933 -6.136 -13.699 1.00 85.00 90 ASP A O 1
ATOM 695 N N . GLU A 1 91 ? 13.688 -8.000 -13.652 1.00 89.19 91 GLU A N 1
ATOM 696 C CA . GLU A 1 91 ? 13.068 -7.777 -14.950 1.00 89.19 91 GLU A CA 1
ATOM 697 C C . GLU A 1 91 ? 11.930 -6.761 -14.856 1.00 89.19 91 GLU A C 1
ATOM 699 O O . GLU A 1 91 ? 11.269 -6.589 -13.831 1.00 89.19 91 GLU A O 1
ATOM 704 N N . ARG A 1 92 ? 11.681 -6.067 -15.969 1.00 89.94 92 ARG A N 1
ATOM 705 C CA . ARG A 1 92 ? 10.532 -5.173 -16.061 1.00 89.94 92 ARG A CA 1
ATOM 706 C C . ARG A 1 92 ? 9.243 -5.990 -16.114 1.00 89.94 92 ARG A C 1
ATOM 708 O O . ARG A 1 92 ? 9.166 -6.915 -16.924 1.00 89.94 92 ARG A O 1
ATOM 715 N N . PRO A 1 93 ? 8.222 -5.639 -15.313 1.00 92.12 93 PRO A N 1
ATOM 716 C CA . PRO A 1 93 ? 6.947 -6.325 -15.396 1.00 92.12 93 PRO A CA 1
ATOM 717 C C . PRO A 1 93 ? 6.268 -6.029 -16.747 1.00 92.12 93 PRO A C 1
ATOM 719 O O . PRO A 1 93 ? 6.568 -5.016 -17.386 1.00 92.12 93 PRO A O 1
ATOM 722 N N . PRO A 1 94 ? 5.351 -6.896 -17.204 1.00 91.94 94 PRO A N 1
ATOM 723 C CA . PRO A 1 94 ? 4.630 -6.693 -18.458 1.00 91.94 94 PRO A CA 1
ATOM 724 C C . PRO A 1 94 ? 3.695 -5.475 -18.397 1.00 91.94 94 PRO A C 1
ATOM 726 O O . PRO A 1 94 ? 3.245 -5.081 -17.324 1.00 91.94 94 PRO A O 1
ATOM 729 N N . ASP A 1 95 ? 3.305 -4.931 -19.553 1.00 90.50 95 ASP A N 1
ATOM 730 C CA . ASP A 1 95 ? 2.398 -3.771 -19.652 1.00 90.50 95 ASP A CA 1
ATOM 731 C C . ASP A 1 95 ? 1.080 -3.945 -18.874 1.00 90.50 95 ASP A C 1
ATOM 733 O O . ASP A 1 95 ? 0.542 -2.980 -18.323 1.00 90.50 95 ASP A O 1
ATOM 737 N N . SER A 1 96 ? 0.566 -5.178 -18.788 1.00 92.00 96 SER A N 1
ATOM 738 C CA . SER A 1 96 ? -0.644 -5.497 -18.020 1.00 92.00 96 SER A CA 1
ATOM 739 C C . SER A 1 96 ? -0.491 -5.182 -16.533 1.00 92.00 96 SER A C 1
ATOM 741 O O . SER A 1 96 ? -1.430 -4.682 -15.921 1.00 92.00 96 SER A O 1
ATOM 743 N N . TRP A 1 97 ? 0.702 -5.383 -15.971 1.00 94.50 97 TRP A N 1
ATOM 744 C CA . TRP A 1 97 ? 0.989 -5.100 -14.569 1.00 94.50 97 TRP A CA 1
ATOM 745 C C . TRP A 1 97 ? 0.827 -3.607 -14.251 1.00 94.50 97 TRP A C 1
ATOM 747 O O . TRP A 1 97 ? 0.234 -3.256 -13.235 1.00 94.50 97 TRP A O 1
ATOM 757 N N . TYR A 1 98 ? 1.263 -2.713 -15.147 1.00 91.94 98 TYR A N 1
ATOM 758 C CA . TYR A 1 98 ? 1.103 -1.265 -14.960 1.00 91.94 98 TYR A CA 1
ATOM 759 C C . TYR A 1 98 ? -0.374 -0.864 -14.931 1.00 91.94 98 TYR A C 1
ATOM 761 O O . TYR A 1 98 ? -0.782 -0.042 -14.113 1.00 91.94 98 TYR A O 1
ATOM 769 N N . GLN A 1 99 ? -1.194 -1.464 -15.797 1.00 91.88 99 GLN A N 1
ATOM 770 C CA . GLN A 1 99 ? -2.640 -1.229 -15.791 1.00 91.88 99 GLN A CA 1
ATOM 771 C C . GLN A 1 99 ? -3.281 -1.753 -14.505 1.00 91.88 99 GLN A C 1
ATOM 773 O O . GLN A 1 99 ? -4.099 -1.064 -13.900 1.00 91.88 99 GLN A O 1
ATOM 778 N N . GLU A 1 100 ? -2.883 -2.941 -14.052 1.00 94.44 100 GLU A N 1
ATOM 779 C CA . GLU A 1 100 ? -3.365 -3.520 -12.798 1.00 94.44 100 GLU A CA 1
ATOM 780 C C . GLU A 1 100 ? -2.987 -2.672 -11.580 1.00 94.44 100 GLU A C 1
ATOM 782 O O . GLU A 1 100 ? -3.835 -2.462 -10.712 1.00 94.44 100 GLU A O 1
ATOM 787 N N . TYR A 1 101 ? -1.769 -2.125 -11.546 1.00 94.06 101 TYR A N 1
ATOM 788 C CA . TYR A 1 101 ? -1.314 -1.197 -10.512 1.00 94.06 101 TYR A CA 1
ATOM 789 C C . TYR A 1 101 ? -2.195 0.060 -10.458 1.00 94.06 101 TYR A C 1
ATOM 791 O O . TYR A 1 101 ? -2.710 0.420 -9.398 1.00 94.06 101 TYR A O 1
ATOM 799 N N . ILE A 1 102 ? -2.434 0.697 -11.611 1.00 92.81 102 ILE A N 1
ATOM 800 C CA . ILE A 1 102 ? -3.269 1.905 -11.712 1.00 92.81 102 ILE A CA 1
ATOM 801 C C . ILE A 1 102 ? -4.708 1.610 -11.274 1.00 92.81 102 ILE A C 1
ATOM 803 O O . ILE A 1 102 ? -5.300 2.373 -10.511 1.00 92.81 102 ILE A O 1
ATOM 807 N N . VAL A 1 103 ? -5.273 0.485 -11.721 1.00 93.38 103 VAL A N 1
ATOM 808 C CA . VAL A 1 103 ? -6.624 0.057 -11.334 1.00 93.38 103 VAL A CA 1
ATOM 809 C C . VAL A 1 103 ? -6.711 -0.206 -9.831 1.00 93.38 103 VAL A C 1
ATOM 811 O O . VAL A 1 103 ? -7.682 0.215 -9.200 1.00 93.38 103 VAL A O 1
ATOM 814 N N . ALA A 1 104 ? -5.714 -0.872 -9.242 1.00 92.56 104 ALA A N 1
ATOM 815 C CA . ALA A 1 104 ? -5.672 -1.127 -7.806 1.00 92.56 104 ALA A CA 1
ATOM 816 C C . ALA A 1 104 ? -5.649 0.188 -7.013 1.00 92.56 104 ALA A C 1
ATOM 818 O O . ALA A 1 104 ? -6.484 0.370 -6.125 1.00 92.56 104 ALA A O 1
ATOM 819 N N . LEU A 1 105 ? -4.792 1.137 -7.396 1.00 92.94 105 LEU A N 1
ATOM 820 C CA . LEU A 1 105 ? -4.706 2.449 -6.755 1.00 92.94 105 LEU A CA 1
ATOM 821 C C . LEU A 1 105 ? -6.019 3.244 -6.864 1.00 92.94 105 LEU A C 1
ATOM 823 O O . LEU A 1 105 ? -6.558 3.697 -5.854 1.00 92.94 105 LEU A O 1
ATOM 827 N N . HIS A 1 106 ? -6.601 3.342 -8.062 1.00 91.81 106 HIS A N 1
ATOM 828 C CA . HIS A 1 106 ? -7.885 4.025 -8.252 1.00 91.81 106 HIS A CA 1
ATOM 829 C C . HIS A 1 106 ? -9.021 3.363 -7.462 1.00 91.81 106 HIS A C 1
ATOM 831 O O . HIS A 1 106 ? -9.896 4.053 -6.939 1.00 91.81 106 HIS A O 1
ATOM 837 N N . SER A 1 107 ? -9.008 2.031 -7.330 1.00 89.88 107 SER A N 1
ATOM 838 C CA . SER A 1 107 ? -10.006 1.322 -6.526 1.00 89.88 107 SER A CA 1
ATOM 839 C C . SER A 1 107 ? -9.919 1.686 -5.041 1.00 89.88 107 SER A C 1
ATOM 841 O O . SER A 1 107 ? -10.955 1.794 -4.383 1.00 89.88 107 SER A O 1
ATOM 843 N N . MET A 1 108 ? -8.709 1.922 -4.517 1.00 91.06 108 MET A N 1
ATOM 844 C CA . MET A 1 108 ? -8.499 2.370 -3.138 1.00 91.06 108 MET A CA 1
ATOM 845 C C . MET A 1 108 ? -9.062 3.774 -2.918 1.00 91.06 108 MET A C 1
ATOM 847 O O . MET A 1 108 ? -9.770 3.979 -1.932 1.00 91.06 108 MET A O 1
ATOM 851 N N . ARG A 1 109 ? -8.828 4.705 -3.853 1.00 88.38 109 ARG A N 1
ATOM 852 C CA . ARG A 1 109 ? -9.383 6.067 -3.783 1.00 88.38 109 ARG A CA 1
ATOM 853 C C . ARG A 1 109 ? -10.905 6.091 -3.870 1.00 88.38 109 ARG A C 1
ATOM 855 O O . ARG A 1 109 ? -11.547 6.650 -2.985 1.00 88.38 109 ARG A O 1
ATOM 862 N N . ALA A 1 110 ? -11.491 5.395 -4.843 1.00 83.31 110 ALA A N 1
ATOM 863 C CA . ALA A 1 110 ? -12.947 5.277 -4.943 1.00 83.31 110 ALA A CA 1
ATOM 864 C C . ALA A 1 110 ? -13.566 4.663 -3.671 1.00 83.31 110 ALA A C 1
ATOM 866 O O . ALA A 1 110 ? -14.630 5.077 -3.214 1.00 83.31 110 ALA A O 1
ATOM 867 N N . GLY A 1 111 ? -12.874 3.691 -3.071 1.00 80.06 111 GLY A N 1
ATOM 868 C CA . GLY A 1 111 ? -13.264 3.073 -1.811 1.00 80.06 111 GLY A CA 1
ATOM 869 C C . GLY A 1 111 ? -13.210 4.009 -0.603 1.00 80.06 111 GLY A C 1
ATOM 870 O O . GLY A 1 111 ? -14.102 3.971 0.243 1.00 80.06 111 GLY A O 1
ATOM 871 N N . ALA A 1 112 ? -12.178 4.849 -0.521 1.00 80.69 112 ALA A N 1
ATOM 872 C CA . ALA A 1 112 ? -12.033 5.837 0.542 1.00 80.69 112 ALA A CA 1
ATOM 873 C C . ALA A 1 112 ? -13.128 6.911 0.466 1.00 80.69 112 ALA A C 1
ATOM 875 O O . ALA A 1 112 ? -13.729 7.233 1.486 1.00 80.69 112 ALA A O 1
ATOM 876 N N . GLU A 1 113 ? -13.454 7.392 -0.734 1.00 73.88 113 GLU A N 1
ATOM 877 C CA . GLU A 1 113 ? -14.512 8.387 -0.965 1.00 73.88 113 GLU A CA 1
ATOM 878 C C . GLU A 1 113 ? -15.919 7.837 -0.675 1.00 73.88 113 GLU A C 1
ATOM 880 O O . GLU A 1 113 ? -16.767 8.532 -0.115 1.00 73.88 113 GLU A O 1
ATOM 885 N N . ALA A 1 114 ? -16.174 6.565 -0.999 1.00 65.12 114 ALA A N 1
ATOM 886 C CA . ALA A 1 114 ? -17.434 5.907 -0.657 1.00 65.12 114 ALA A CA 1
ATOM 887 C C . ALA A 1 114 ? -17.567 5.649 0.858 1.00 65.12 114 ALA A C 1
ATOM 889 O O . ALA A 1 114 ? -18.666 5.729 1.408 1.00 65.12 114 ALA A O 1
ATOM 890 N N . GLY A 1 115 ? -16.451 5.365 1.539 1.00 58.91 115 GLY A N 1
ATOM 891 C CA . GLY A 1 115 ? -16.403 5.097 2.978 1.00 58.91 115 GLY A CA 1
ATOM 892 C C . GLY A 1 115 ? -16.455 6.345 3.867 1.00 58.91 115 GLY A C 1
ATOM 893 O O . GLY A 1 115 ? -16.877 6.248 5.017 1.00 58.91 115 GLY A O 1
ATOM 894 N N . THR A 1 116 ? -16.074 7.520 3.358 1.00 52.12 116 THR A N 1
ATOM 895 C CA . THR A 1 116 ? -16.110 8.797 4.099 1.00 52.12 116 THR A CA 1
ATOM 896 C C . THR A 1 116 ? -17.490 9.470 4.082 1.00 52.12 116 THR A C 1
ATOM 898 O O . THR A 1 116 ? -17.768 10.309 4.937 1.00 52.12 116 THR A O 1
ATOM 901 N N . GLY A 1 117 ? -18.388 9.072 3.169 1.00 37.16 117 GLY A N 1
ATOM 902 C CA . GLY A 1 117 ? -19.772 9.568 3.078 1.00 37.16 117 GLY A CA 1
ATOM 903 C C . GLY A 1 117 ? -20.803 8.824 3.944 1.00 37.16 117 GLY A C 1
ATOM 904 O O . GLY A 1 117 ? -21.957 9.248 4.029 1.00 37.16 117 GLY A O 1
ATOM 905 N N . GLY A 1 118 ? -20.415 7.720 4.586 1.00 30.61 118 GLY A N 1
ATOM 906 C CA . GLY A 1 118 ? -21.298 6.901 5.415 1.00 30.61 118 GLY A CA 1
ATOM 907 C C . GLY A 1 118 ? -21.195 7.256 6.893 1.00 30.61 118 GLY A C 1
ATOM 908 O O . GLY A 1 118 ? -20.297 6.789 7.589 1.00 30.61 118 GLY A O 1
ATOM 909 N N . ALA A 1 119 ? -22.150 8.034 7.403 1.00 32.97 119 ALA A N 1
ATOM 910 C CA . ALA A 1 119 ? -22.385 8.105 8.838 1.00 32.97 119 ALA A CA 1
ATOM 911 C C . ALA A 1 119 ? -22.620 6.687 9.395 1.00 32.97 119 ALA A C 1
ATOM 913 O O . ALA A 1 119 ? -23.525 5.985 8.947 1.00 32.97 119 ALA A O 1
ATOM 914 N N . LEU A 1 120 ? -21.768 6.309 10.354 1.00 42.38 120 LEU A N 1
ATOM 915 C CA . LEU A 1 120 ? -21.928 5.283 11.389 1.00 42.38 120 LEU A CA 1
ATOM 916 C C . LEU A 1 120 ? -23.093 4.305 11.168 1.00 42.38 120 LEU A C 1
ATOM 918 O O . LEU A 1 120 ? -24.220 4.563 11.588 1.00 42.38 120 LEU A O 1
ATOM 922 N N . GLN A 1 121 ? -22.791 3.127 10.628 1.00 29.53 121 GLN A N 1
ATOM 923 C CA . GLN A 1 121 ? -23.571 1.934 10.937 1.00 29.53 121 GLN A CA 1
ATOM 924 C C . GLN A 1 121 ? -22.697 0.967 11.737 1.00 29.53 121 GLN A C 1
ATOM 926 O O . GLN A 1 121 ? -21.696 0.472 11.221 1.00 29.53 121 GLN A O 1
ATOM 931 N N . PRO A 1 122 ? -23.028 0.728 13.019 1.00 36.75 122 PRO A N 1
ATOM 932 C CA . PRO A 1 122 ? -22.515 -0.405 13.756 1.00 36.75 122 PRO A CA 1
ATOM 933 C C . PRO A 1 122 ? -23.324 -1.640 13.337 1.00 36.75 122 PRO A C 1
ATOM 935 O O . PRO A 1 122 ? -24.219 -2.073 14.055 1.00 36.75 122 PRO A O 1
ATOM 938 N N . ASP A 1 123 ? -23.021 -2.206 12.174 1.00 32.25 123 ASP A N 1
ATOM 939 C CA . ASP A 1 123 ? -23.086 -3.660 12.012 1.00 32.25 123 ASP A CA 1
ATOM 940 C C . ASP A 1 123 ? -21.611 -4.112 11.989 1.00 32.25 123 ASP A C 1
ATOM 942 O O . ASP A 1 123 ? -20.770 -3.467 11.374 1.00 32.25 123 ASP A O 1
ATOM 946 N N . GLN A 1 124 ? -21.091 -5.029 12.802 1.00 38.88 124 GLN A N 1
ATOM 947 C CA . GLN A 1 124 ? -21.601 -6.291 13.335 1.00 38.88 124 GLN A CA 1
ATOM 948 C C . GLN A 1 124 ? -22.000 -7.317 12.262 1.00 38.88 124 GLN A C 1
ATOM 950 O O . GLN A 1 124 ? -22.697 -8.261 12.604 1.00 38.88 124 GLN A O 1
ATOM 955 N N . GLU A 1 125 ? -21.479 -7.251 11.028 1.00 31.83 125 GLU A N 1
ATOM 956 C CA . GLU A 1 125 ? -21.474 -8.445 10.157 1.00 31.83 125 GLU A CA 1
ATOM 957 C C . GLU A 1 125 ? -20.121 -8.866 9.557 1.00 31.83 125 GLU A C 1
ATOM 959 O O . GLU A 1 125 ? -20.008 -10.006 9.111 1.00 31.83 125 GLU A O 1
ATOM 964 N N . ASN A 1 126 ? -19.046 -8.067 9.628 1.00 36.09 126 ASN A N 1
ATOM 965 C CA . ASN A 1 126 ? -17.839 -8.363 8.826 1.00 36.09 126 ASN A CA 1
ATOM 966 C C . ASN A 1 126 ? -16.566 -8.834 9.555 1.00 36.09 126 ASN A C 1
ATOM 968 O O . ASN A 1 126 ? -15.503 -8.929 8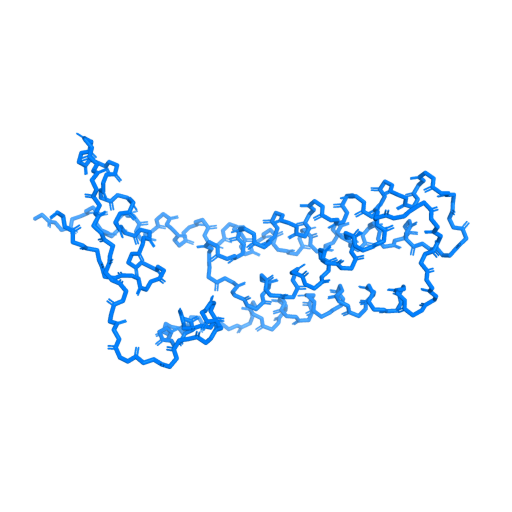.943 1.00 36.09 126 ASN A O 1
ATOM 972 N N . VAL A 1 127 ? -16.664 -9.264 10.818 1.00 38.72 127 VAL A N 1
ATOM 973 C CA . VAL A 1 127 ? -15.557 -9.976 11.506 1.00 38.72 127 VAL A CA 1
ATOM 974 C C . VAL A 1 127 ? -15.355 -11.407 10.948 1.00 38.72 127 VAL A C 1
ATOM 976 O O . VAL A 1 127 ? -14.422 -12.108 11.321 1.00 38.72 127 VAL A O 1
ATOM 979 N N . ARG A 1 128 ? -16.192 -11.869 10.005 1.00 33.78 128 ARG A N 1
ATOM 980 C CA . ARG A 1 128 ? -16.200 -13.267 9.537 1.00 33.78 128 ARG A CA 1
ATOM 981 C C . ARG A 1 128 ? -15.350 -13.593 8.302 1.00 33.78 128 ARG A C 1
ATOM 983 O O . ARG A 1 128 ? -15.124 -14.773 8.059 1.00 33.78 128 ARG A O 1
ATOM 990 N N . SER A 1 129 ? -14.822 -12.625 7.552 1.00 34.09 129 SER A N 1
ATOM 991 C CA . SER A 1 129 ? -14.237 -12.927 6.224 1.00 34.09 129 SER A CA 1
ATOM 992 C C . SER A 1 129 ? -12.705 -13.010 6.149 1.00 34.09 129 SER A C 1
ATOM 994 O O . SER A 1 129 ? -12.160 -13.153 5.060 1.00 34.09 129 SER A O 1
ATOM 996 N N . ALA A 1 130 ? -11.994 -13.013 7.283 1.00 37.38 130 ALA A N 1
ATOM 997 C CA . ALA A 1 130 ? -10.557 -13.337 7.326 1.00 37.38 130 ALA A CA 1
ATOM 998 C C . ALA A 1 130 ? -10.260 -14.827 7.613 1.00 37.38 130 ALA A C 1
ATOM 1000 O O . ALA A 1 130 ? -9.100 -15.208 7.750 1.00 37.38 130 ALA A O 1
ATOM 1001 N N . ALA A 1 131 ? -11.286 -15.682 7.683 1.00 36.19 131 ALA A N 1
ATOM 1002 C CA . ALA A 1 131 ? -11.145 -17.129 7.836 1.00 36.19 131 ALA A CA 1
ATOM 1003 C C . ALA A 1 131 ? -11.678 -17.835 6.581 1.00 36.19 131 ALA A C 1
ATOM 1005 O O . ALA A 1 131 ? -12.791 -18.356 6.552 1.00 36.19 131 ALA A O 1
ATOM 1006 N N . GLY A 1 132 ? -10.891 -17.835 5.505 1.00 30.62 132 GLY A N 1
ATOM 1007 C CA . GLY A 1 132 ? -11.183 -18.686 4.357 1.00 30.62 132 GLY A CA 1
ATOM 1008 C C . GLY A 1 132 ? -11.169 -20.160 4.776 1.00 30.62 132 GLY A C 1
ATOM 1009 O O . GLY A 1 132 ? -10.103 -20.705 5.043 1.00 30.62 132 GLY A O 1
ATOM 1010 N N . LYS A 1 133 ? -12.357 -20.781 4.784 1.00 33.88 133 LYS A N 1
ATOM 1011 C CA . LYS A 1 133 ? -12.651 -22.214 4.984 1.00 33.88 133 LYS A CA 1
ATOM 1012 C C . LYS A 1 133 ? -12.265 -22.819 6.339 1.00 33.88 133 LYS A C 1
ATOM 1014 O O . LYS A 1 133 ? -11.268 -23.522 6.451 1.00 33.88 133 LYS A O 1
ATOM 1019 N N . LEU A 1 134 ? -13.189 -22.721 7.290 1.00 33.75 134 LEU A N 1
ATOM 1020 C CA . LEU A 1 134 ? -13.528 -23.838 8.176 1.00 33.75 134 LEU A CA 1
ATOM 1021 C C . LEU A 1 134 ? -15.056 -23.884 8.301 1.00 33.75 134 LEU A C 1
ATOM 1023 O O . LEU A 1 134 ? -15.636 -23.326 9.228 1.00 33.75 134 LEU A O 1
ATOM 1027 N N . ASP A 1 135 ? -15.712 -24.522 7.331 1.00 34.31 135 ASP A N 1
ATOM 1028 C CA . ASP A 1 135 ? -17.005 -25.150 7.602 1.00 34.31 135 ASP A CA 1
ATOM 1029 C C . ASP A 1 135 ? -16.731 -26.301 8.575 1.00 34.31 135 ASP A C 1
ATOM 1031 O O . ASP A 1 135 ? -16.347 -27.388 8.156 1.00 34.31 135 ASP A O 1
ATOM 1035 N N . ASP A 1 136 ? -16.805 -26.025 9.874 1.00 33.53 136 ASP A N 1
ATOM 1036 C CA . ASP A 1 136 ? -17.599 -26.830 10.800 1.00 33.53 136 ASP A CA 1
ATOM 1037 C C . ASP A 1 136 ? -17.651 -26.165 12.181 1.00 33.53 136 ASP A C 1
ATOM 1039 O O . ASP A 1 136 ? -16.724 -25.492 12.628 1.00 33.53 136 ASP A O 1
ATOM 1043 N N . ALA A 1 137 ? -18.781 -26.339 12.854 1.00 39.09 137 ALA A N 1
ATOM 1044 C CA . ALA A 1 137 ? -19.134 -25.719 14.121 1.00 39.09 137 ALA A CA 1
ATOM 1045 C C . ALA A 1 137 ? -18.076 -25.893 15.235 1.00 39.09 137 ALA A C 1
ATOM 1047 O O . ALA A 1 137 ? -18.101 -26.867 15.984 1.00 39.09 137 ALA A O 1
ATOM 1048 N N . ALA A 1 138 ? -17.211 -24.898 15.436 1.00 43.22 138 ALA A N 1
ATOM 1049 C CA . ALA A 1 138 ? -16.457 -24.736 16.674 1.00 43.22 138 ALA A CA 1
ATOM 1050 C C . ALA A 1 138 ? -16.097 -23.262 16.886 1.00 43.22 138 ALA A C 1
ATOM 1052 O O . ALA A 1 138 ? -15.408 -22.638 16.088 1.00 43.22 138 ALA A O 1
ATOM 1053 N N . HIS A 1 139 ? -16.583 -22.693 17.985 1.00 49.25 139 HIS A N 1
ATOM 1054 C CA . HIS A 1 139 ? -16.166 -21.383 18.46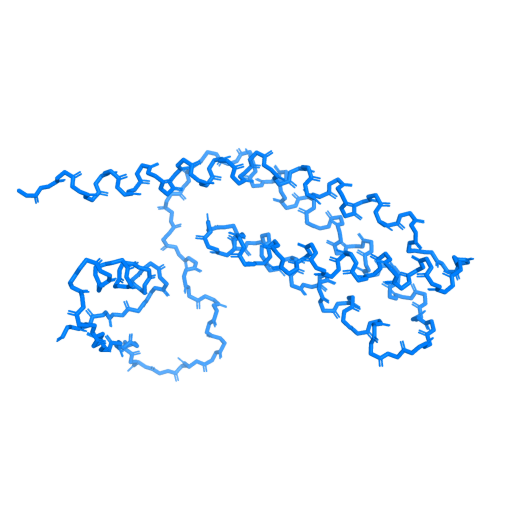3 1.00 49.25 139 HIS A CA 1
ATOM 1055 C C . HIS A 1 139 ? -14.646 -21.407 18.691 1.00 49.25 139 HIS A C 1
ATOM 1057 O O . HIS A 1 139 ? -14.183 -22.155 19.553 1.00 49.25 139 HIS A O 1
ATOM 1063 N N . ASN A 1 140 ? -13.878 -20.609 17.941 1.00 49.72 140 ASN A N 1
ATOM 1064 C CA . ASN A 1 140 ? -12.433 -20.483 18.144 1.00 49.72 140 ASN A CA 1
ATOM 1065 C C . ASN A 1 140 ? -12.170 -19.831 19.508 1.00 49.72 140 ASN A C 1
ATOM 1067 O O . ASN A 1 140 ? -12.220 -18.606 19.655 1.00 49.72 140 ASN A O 1
ATOM 1071 N N . ARG A 1 141 ? -11.941 -20.679 20.514 1.00 58.91 141 ARG A N 1
ATOM 1072 C CA . ARG A 1 141 ? -11.577 -20.283 21.871 1.00 58.91 141 ARG A CA 1
ATOM 1073 C C . ARG A 1 141 ? -10.071 -20.100 21.985 1.00 58.91 141 ARG A C 1
ATOM 1075 O O . ARG A 1 141 ? -9.311 -20.984 21.600 1.00 58.91 141 ARG A O 1
ATOM 1082 N N . VAL A 1 142 ? -9.659 -18.969 22.538 1.00 67.75 142 VAL A N 1
ATOM 1083 C CA . VAL A 1 142 ? -8.263 -18.637 22.829 1.00 67.75 142 VAL A CA 1
ATOM 1084 C C . VAL A 1 142 ? -8.116 -18.561 24.343 1.00 67.75 142 VAL A C 1
ATOM 1086 O O . VAL A 1 142 ? -8.866 -17.843 24.997 1.00 67.75 142 VAL A O 1
ATOM 1089 N N . VAL A 1 143 ? -7.171 -19.316 24.903 1.00 70.38 143 VAL A N 1
ATOM 1090 C CA . VAL A 1 143 ? -6.824 -19.230 26.328 1.00 70.38 143 VAL A CA 1
ATOM 1091 C C . VAL A 1 143 ? -5.687 -18.230 26.468 1.00 70.38 143 VAL A C 1
ATOM 1093 O O . VAL A 1 143 ? -4.629 -18.415 25.863 1.00 70.38 143 VAL A O 1
ATOM 1096 N N . LEU A 1 144 ? -5.925 -17.159 27.221 1.00 66.50 144 LEU A N 1
ATOM 1097 C CA . LEU A 1 144 ? -4.955 -16.090 27.416 1.00 66.50 144 LEU A CA 1
ATOM 1098 C C . LEU A 1 144 ? -4.173 -16.320 28.710 1.00 66.50 144 LEU A C 1
ATOM 1100 O O . LEU A 1 144 ? -4.688 -16.086 29.797 1.00 66.50 144 LEU A O 1
ATOM 1104 N N . VAL A 1 145 ? -2.915 -16.740 28.581 1.00 69.88 145 VAL A N 1
ATOM 1105 C CA . VAL A 1 145 ? -1.980 -16.828 29.709 1.00 69.88 145 VAL A CA 1
ATOM 1106 C C . VAL A 1 145 ? -1.127 -15.566 29.708 1.00 69.88 145 VAL A C 1
ATOM 1108 O O . VAL A 1 145 ? -0.193 -15.456 28.919 1.00 69.88 145 VAL A O 1
ATOM 1111 N N . GLU A 1 146 ? -1.489 -14.609 30.558 1.00 74.19 146 GLU A N 1
ATOM 1112 C CA . GLU A 1 146 ? -0.761 -13.353 30.750 1.00 74.19 146 GLU A CA 1
ATOM 1113 C C . GLU A 1 146 ? -0.451 -13.145 32.232 1.00 74.19 146 GLU A C 1
ATOM 1115 O O . GLU A 1 146 ? -1.338 -13.247 33.082 1.00 74.19 146 GLU A O 1
ATOM 1120 N N . ASP A 1 147 ? 0.813 -12.841 32.528 1.00 71.75 147 ASP A N 1
ATOM 1121 C CA . ASP A 1 147 ? 1.307 -12.649 33.898 1.00 71.75 147 ASP A CA 1
ATOM 1122 C C . ASP A 1 147 ? 0.973 -11.247 34.445 1.00 71.75 147 ASP A C 1
ATOM 1124 O O . ASP A 1 147 ? 0.982 -11.023 35.658 1.00 71.75 147 ASP A O 1
ATOM 1128 N N . ASP A 1 148 ? 0.652 -10.302 33.554 1.00 74.31 148 ASP A N 1
ATOM 1129 C CA . ASP A 1 148 ? 0.237 -8.937 33.876 1.00 74.31 148 ASP A CA 1
ATOM 1130 C C . ASP A 1 148 ? -1.267 -8.742 33.575 1.00 74.31 148 ASP A C 1
ATOM 1132 O O . ASP A 1 148 ? -1.681 -8.755 32.409 1.00 74.31 148 ASP A O 1
ATOM 1136 N N . PRO A 1 149 ? -2.115 -8.522 34.599 1.00 66.25 149 PRO A N 1
ATOM 1137 C CA . PRO A 1 149 ? -3.560 -8.405 34.422 1.00 66.25 149 PRO A CA 1
ATOM 1138 C C . PRO A 1 149 ? -3.991 -7.155 33.636 1.00 66.25 149 PRO A C 1
ATOM 1140 O O . PRO A 1 149 ? -5.063 -7.174 33.023 1.00 66.25 149 PRO A O 1
ATOM 1143 N N . GLU A 1 150 ? -3.191 -6.079 33.613 1.00 63.84 150 GLU A N 1
ATOM 1144 C CA . GLU A 1 150 ? -3.503 -4.902 32.790 1.00 63.84 150 GLU A CA 1
ATOM 1145 C C . GLU A 1 150 ? -3.278 -5.198 31.301 1.00 63.84 150 GLU A C 1
ATOM 1147 O O . GLU A 1 150 ? -4.123 -4.857 30.465 1.00 63.84 150 GLU A O 1
ATOM 1152 N N . GLN A 1 151 ? -2.191 -5.899 30.964 1.00 56.31 151 GLN A N 1
ATOM 1153 C CA . GLN A 1 151 ? -1.908 -6.3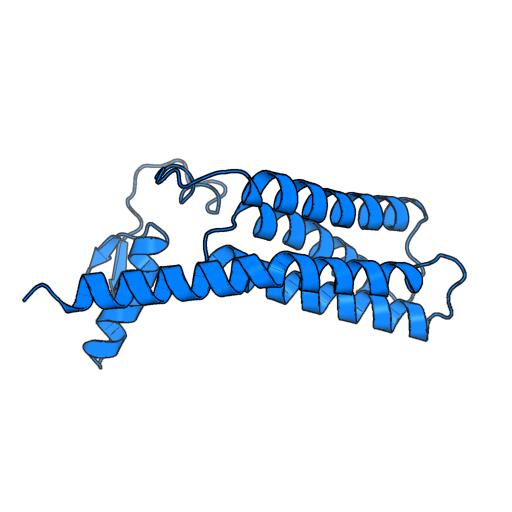27 29.589 1.00 56.31 151 GLN A CA 1
ATOM 1154 C C . GLN A 1 151 ? -2.878 -7.410 29.122 1.00 56.31 151 GLN A C 1
ATOM 1156 O O . GLN A 1 151 ? -3.404 -7.318 28.010 1.00 56.31 151 GLN A O 1
ATOM 1161 N N . GLY A 1 152 ? -3.212 -8.365 29.994 1.00 69.56 152 GLY A N 1
ATOM 1162 C CA . GLY A 1 152 ? -4.212 -9.391 29.715 1.00 69.56 152 GLY A CA 1
ATOM 1163 C C . GLY A 1 152 ? -5.561 -8.795 29.307 1.00 69.56 152 GLY A C 1
ATOM 1164 O O . GLY A 1 152 ? -6.184 -9.247 28.347 1.00 69.56 152 GLY A O 1
ATOM 1165 N N . GLY A 1 153 ? -5.991 -7.711 29.961 1.00 64.12 153 GLY A N 1
ATOM 1166 C CA . GLY A 1 153 ? -7.230 -7.017 29.606 1.00 64.12 153 GLY A CA 1
ATOM 1167 C C . GLY A 1 153 ? -7.208 -6.413 28.196 1.00 64.12 153 GLY A C 1
ATOM 1168 O O . GLY A 1 153 ? -8.185 -6.530 27.454 1.00 64.12 153 GLY A O 1
ATOM 1169 N N . VAL A 1 154 ? -6.086 -5.808 27.797 1.00 64.69 154 VAL A N 1
ATOM 1170 C CA . VAL A 1 154 ? -5.913 -5.217 26.458 1.00 64.69 154 VAL A CA 1
ATOM 1171 C C . VAL A 1 154 ? -5.846 -6.300 25.382 1.00 64.69 154 VAL A C 1
ATOM 1173 O O . VAL A 1 154 ? -6.477 -6.165 24.331 1.00 64.69 154 VAL A O 1
ATOM 1176 N N . THR A 1 155 ? -5.112 -7.382 25.639 1.00 66.88 155 THR A N 1
ATOM 1177 C CA . THR A 1 155 ? -4.962 -8.502 24.704 1.00 66.88 155 THR A CA 1
ATOM 1178 C C . THR A 1 155 ? -6.283 -9.240 24.517 1.00 66.88 155 THR A C 1
ATOM 1180 O O . THR A 1 155 ? -6.682 -9.503 23.380 1.00 66.88 155 THR A O 1
ATOM 1183 N N . LYS A 1 156 ? -7.027 -9.468 25.604 1.00 71.56 156 LYS A N 1
ATOM 1184 C CA . LYS A 1 156 ? -8.381 -10.020 25.559 1.00 71.56 156 LYS A CA 1
ATOM 1185 C C . LYS A 1 156 ? -9.316 -9.160 24.715 1.00 71.56 156 LYS A C 1
ATOM 1187 O O . LYS A 1 156 ? -9.945 -9.678 23.800 1.00 71.56 156 LYS A O 1
ATOM 1192 N N . LEU A 1 157 ? -9.359 -7.851 24.969 1.00 65.44 157 LEU A N 1
ATOM 1193 C CA . LEU A 1 157 ? -10.240 -6.942 24.236 1.00 65.44 157 LEU A CA 1
ATOM 1194 C C . LEU A 1 157 ? -9.922 -6.927 22.735 1.00 65.44 157 LEU A C 1
ATOM 1196 O O . LEU A 1 157 ? -10.834 -6.903 21.913 1.00 65.44 157 LEU A O 1
ATOM 1200 N N . ARG A 1 158 ? -8.636 -6.976 22.364 1.00 62.78 158 ARG A N 1
ATOM 1201 C CA . ARG A 1 158 ? -8.221 -7.087 20.959 1.00 62.78 158 ARG A CA 1
ATOM 1202 C C . ARG A 1 158 ? -8.730 -8.384 20.339 1.00 62.78 158 ARG A C 1
ATOM 1204 O O . ARG A 1 158 ? -9.358 -8.332 19.290 1.00 62.78 158 ARG A O 1
ATOM 1211 N N . LEU A 1 159 ? -8.497 -9.524 20.986 1.00 70.88 159 LEU A N 1
ATOM 1212 C CA . LEU A 1 159 ? -8.912 -10.842 20.496 1.00 70.88 159 LEU A CA 1
ATOM 1213 C C . LEU A 1 159 ? -10.438 -10.973 20.377 1.00 70.88 159 LEU A C 1
ATOM 1215 O O . LEU A 1 159 ? -10.931 -11.467 19.364 1.00 70.88 159 LEU A O 1
ATOM 1219 N N . GLU A 1 160 ? -11.191 -10.467 21.353 1.00 68.50 160 GLU A N 1
ATOM 1220 C CA . GLU A 1 160 ? -12.656 -10.410 21.288 1.00 68.50 160 GLU A CA 1
ATOM 1221 C C . GLU A 1 160 ? -13.131 -9.513 20.137 1.00 68.50 160 GLU A C 1
ATOM 1223 O O . GLU A 1 160 ? -14.053 -9.876 19.408 1.00 68.50 160 GLU A O 1
ATOM 1228 N N . ASN A 1 161 ? -12.457 -8.382 19.900 1.00 55.16 161 ASN A N 1
ATOM 1229 C CA . ASN A 1 161 ? -12.751 -7.497 18.771 1.00 55.16 161 ASN A CA 1
ATOM 1230 C C . ASN A 1 161 ? -12.438 -8.144 17.404 1.00 55.16 161 ASN A C 1
ATOM 1232 O O . ASN A 1 161 ? -13.046 -7.784 16.399 1.00 55.16 161 ASN A O 1
ATOM 1236 N N . PHE A 1 162 ? -11.534 -9.129 17.368 1.00 58.28 162 PHE A N 1
ATOM 1237 C CA . PHE A 1 162 ? -11.255 -9.977 16.202 1.00 58.28 162 PHE A CA 1
ATOM 1238 C C . PHE A 1 162 ? -12.169 -11.214 16.101 1.00 58.28 162 PHE A C 1
ATOM 1240 O O . PHE A 1 162 ? -12.008 -12.012 15.180 1.00 58.28 162 PHE A O 1
ATOM 1247 N N . GLY A 1 163 ? -13.147 -11.374 17.001 1.00 55.94 163 GLY A N 1
ATOM 1248 C CA . GLY A 1 163 ? -14.155 -12.440 16.939 1.00 55.94 163 GLY A CA 1
ATOM 1249 C C . GLY A 1 163 ? -13.766 -13.748 17.632 1.00 55.94 163 GLY A C 1
ATOM 1250 O O . GLY A 1 163 ? -14.446 -14.758 17.443 1.00 55.94 163 GLY A O 1
ATOM 1251 N N . PHE A 1 164 ? -12.702 -13.750 18.437 1.00 67.50 164 PHE A N 1
ATOM 1252 C CA . PHE A 1 164 ? -12.310 -14.905 19.244 1.00 67.50 164 PHE A CA 1
ATOM 1253 C C . PHE A 1 164 ? -13.038 -14.921 20.591 1.00 67.50 164 PHE A C 1
ATOM 1255 O O . PHE A 1 164 ? -13.248 -13.882 21.215 1.00 67.50 164 PHE A O 1
ATOM 1262 N N . ALA A 1 165 ? -13.382 -16.113 21.079 1.00 64.44 165 ALA A N 1
ATOM 1263 C CA . ALA A 1 165 ? -13.871 -16.286 22.445 1.00 64.44 165 ALA A CA 1
ATOM 1264 C C . ALA A 1 165 ? -12.668 -16.452 23.385 1.00 64.44 165 ALA A C 1
ATOM 1266 O O . ALA A 1 165 ? -11.932 -17.425 23.253 1.00 64.44 165 ALA A O 1
ATOM 1267 N N . VAL A 1 166 ? -12.437 -15.515 24.307 1.00 69.44 166 VAL A N 1
ATOM 1268 C CA . VAL A 1 166 ? -11.241 -15.538 25.167 1.00 69.44 166 VAL A CA 1
ATOM 1269 C C . VAL A 1 166 ? -11.580 -15.994 26.585 1.00 69.44 166 VAL A C 1
ATOM 1271 O O . VAL A 1 166 ? -12.289 -15.293 27.318 1.00 69.44 166 VAL A O 1
ATOM 1274 N N . ASP A 1 167 ? -11.019 -17.136 26.974 1.00 71.75 167 ASP A N 1
ATOM 1275 C CA . ASP A 1 167 ? -11.068 -17.682 28.333 1.00 71.75 167 ASP A CA 1
ATOM 1276 C C . ASP A 1 167 ? -9.754 -17.345 29.080 1.00 71.75 167 ASP A C 1
ATOM 1278 O O . ASP A 1 167 ? -8.697 -17.215 28.456 1.00 71.75 167 ASP A O 1
ATOM 1282 N N . TRP A 1 168 ? -9.845 -17.150 30.400 1.00 57.47 168 TRP A N 1
ATOM 1283 C CA . TRP A 1 168 ? -8.722 -16.826 31.298 1.00 57.47 168 TRP A CA 1
ATOM 1284 C C . TRP A 1 168 ? -8.153 -18.081 31.960 1.00 57.47 168 TRP A C 1
ATOM 1286 O O . TRP A 1 168 ? -8.970 -18.968 32.305 1.00 57.47 168 TRP A O 1
#

Radius of gyration: 19.56 Å; chains: 1; bounding box: 40×39×58 Å

Foldseek 3Di:
DPPPVVVVVVVLVVLLVVVLVCLVVLLVVLVVLLVQCDPPHDLVSNLVSLVVLLVSLVVQLVSCVQSVVNQLNVLSVQLNVLSVVCNVDSDHDDPVSSVSNVVSSVSNVVSSVVVVPDDDDPDDDPLPPVDDDDPDDDQAEDEDDDPDVVVSVVVCVSCVVSRHHYDD